Protein AF-A0A951GJQ1-F1 (afdb_monomer_lite)

Structure (mmCIF, N/CA/C/O backbone):
data_AF-A0A951GJQ1-F1
#
_entry.id   AF-A0A951GJQ1-F1
#
loop_
_atom_site.group_PDB
_atom_site.id
_atom_site.type_symbol
_atom_site.label_atom_id
_atom_site.label_alt_id
_atom_site.label_comp_id
_atom_site.label_asym_id
_atom_site.label_entity_id
_atom_site.label_seq_id
_atom_site.pdbx_PDB_ins_code
_atom_site.Cartn_x
_atom_site.Cartn_y
_atom_site.Cartn_z
_atom_site.occupancy
_atom_site.B_iso_or_equiv
_atom_site.auth_seq_id
_atom_site.auth_comp_id
_atom_site.auth_asym_id
_atom_site.auth_atom_id
_atom_site.pdbx_PDB_model_num
ATOM 1 N N . MET A 1 1 ? -15.969 -4.644 -14.691 1.00 49.31 1 MET A N 1
ATOM 2 C CA . MET A 1 1 ? -15.066 -5.252 -13.690 1.00 49.31 1 MET A CA 1
ATOM 3 C C . MET A 1 1 ? -15.795 -5.272 -12.361 1.00 49.31 1 MET A C 1
ATOM 5 O O . MET A 1 1 ? -16.422 -4.272 -12.036 1.00 49.31 1 MET A O 1
ATOM 9 N N . ALA A 1 2 ? -15.782 -6.394 -11.642 1.00 55.56 2 ALA A N 1
ATOM 10 C CA . ALA A 1 2 ? -16.294 -6.435 -10.275 1.00 55.56 2 ALA A CA 1
ATOM 11 C C . ALA A 1 2 ? -15.257 -5.782 -9.347 1.00 55.56 2 ALA A C 1
ATOM 13 O O . ALA A 1 2 ? -14.082 -6.127 -9.429 1.00 55.56 2 ALA A O 1
ATOM 14 N N . SER A 1 3 ? -15.677 -4.827 -8.515 1.00 66.06 3 SER A N 1
ATOM 15 C CA . SER A 1 3 ? -14.832 -4.260 -7.458 1.00 66.06 3 SER A CA 1
ATOM 16 C C . SER A 1 3 ? -14.893 -5.192 -6.245 1.00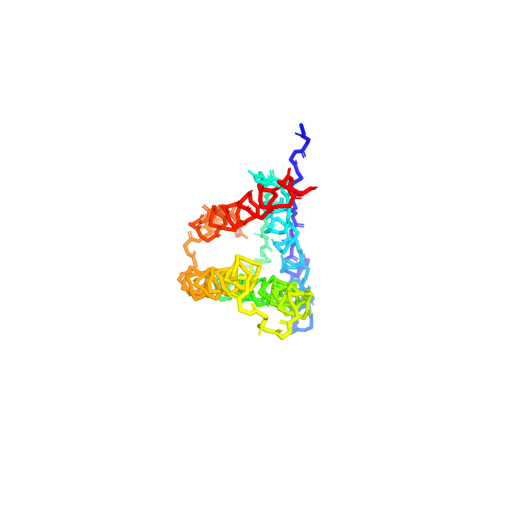 66.06 3 SER A C 1
ATOM 18 O O . SER A 1 3 ? -15.984 -5.503 -5.763 1.00 66.06 3 SER A O 1
ATOM 20 N N . LEU A 1 4 ? -13.743 -5.688 -5.793 1.00 74.94 4 LEU A N 1
ATOM 21 C CA . LEU A 1 4 ? -13.623 -6.554 -4.624 1.00 74.94 4 LEU A CA 1
ATOM 22 C C . LEU A 1 4 ? -13.680 -5.711 -3.346 1.00 74.94 4 LEU A C 1
ATOM 24 O O . LEU A 1 4 ? -12.869 -4.816 -3.131 1.00 74.94 4 LEU A O 1
ATOM 28 N N . THR A 1 5 ? -14.620 -6.009 -2.456 1.00 84.12 5 THR A N 1
ATOM 29 C CA . THR A 1 5 ? -14.649 -5.398 -1.122 1.00 84.12 5 THR A CA 1
ATOM 30 C C . THR A 1 5 ? -14.009 -6.355 -0.130 1.00 84.12 5 THR A C 1
ATOM 32 O O . THR A 1 5 ? -14.556 -7.420 0.153 1.00 84.12 5 THR A O 1
ATOM 35 N N . PHE A 1 6 ? -12.859 -5.969 0.412 1.00 87.75 6 PHE A N 1
ATOM 36 C CA . PHE A 1 6 ? -12.186 -6.691 1.482 1.00 87.75 6 PHE A CA 1
ATOM 37 C C . PHE A 1 6 ? -12.665 -6.181 2.840 1.00 87.75 6 PHE A C 1
ATOM 39 O O . PHE A 1 6 ? -12.760 -4.974 3.069 1.00 87.75 6 PHE A O 1
ATOM 46 N N . ALA A 1 7 ? -12.935 -7.106 3.757 1.00 90.44 7 ALA A N 1
ATOM 47 C CA . ALA A 1 7 ? -13.242 -6.798 5.144 1.00 90.44 7 ALA A CA 1
ATOM 48 C C . ALA A 1 7 ? -12.295 -7.579 6.058 1.00 90.44 7 ALA A C 1
ATOM 50 O O . ALA A 1 7 ? -12.190 -8.798 5.939 1.00 90.44 7 ALA A O 1
ATOM 51 N N . VAL A 1 8 ? -11.620 -6.878 6.969 1.00 91.31 8 VAL A N 1
ATOM 52 C CA . VAL A 1 8 ? -10.743 -7.479 7.981 1.00 91.31 8 VAL A CA 1
ATOM 53 C C . VAL A 1 8 ? -11.250 -7.090 9.364 1.00 91.31 8 VAL A C 1
ATOM 55 O O . VAL A 1 8 ? -11.437 -5.910 9.650 1.00 91.31 8 VAL A O 1
ATOM 58 N N . SER A 1 9 ? -11.472 -8.080 10.225 1.00 91.19 9 SER A N 1
ATOM 59 C CA . SER A 1 9 ? -11.754 -7.853 11.644 1.00 91.19 9 SER A CA 1
ATOM 60 C C . SER A 1 9 ? -10.459 -7.943 12.442 1.00 91.19 9 SER A C 1
ATOM 62 O O . SER A 1 9 ? -9.719 -8.919 12.315 1.00 91.19 9 SER A O 1
ATOM 64 N N . VAL A 1 10 ? -10.184 -6.939 13.269 1.00 88.38 10 VAL A N 1
ATOM 65 C CA . VAL A 1 10 ? -9.021 -6.887 14.156 1.00 88.38 10 VAL A CA 1
ATOM 66 C C . VAL A 1 10 ? -9.370 -7.585 15.453 1.00 88.38 10 VAL A C 1
ATOM 68 O O . VAL A 1 10 ? -9.936 -6.969 16.354 1.00 88.38 10 VAL A O 1
ATOM 71 N N . CYS A 1 11 ? -8.997 -8.863 15.518 1.00 84.12 11 CYS A N 1
ATOM 72 C CA . CYS A 1 11 ? -9.422 -9.799 16.556 1.00 84.12 11 CYS A CA 1
ATOM 73 C C . CYS A 1 11 ? -10.945 -9.987 16.573 1.00 84.12 11 CYS A C 1
ATOM 75 O O . CYS A 1 11 ? -11.715 -9.034 16.589 1.00 84.12 11 CYS A O 1
ATOM 77 N N . LEU A 1 12 ? -11.395 -11.237 16.457 1.00 73.19 12 LEU A N 1
ATOM 78 C CA . LEU A 1 12 ? -12.821 -11.530 16.278 1.00 73.19 12 LEU A CA 1
ATOM 79 C C . LEU A 1 12 ? -13.621 -11.275 17.560 1.00 73.19 12 LEU A C 1
ATOM 81 O O . LEU A 1 12 ? -14.798 -10.937 17.478 1.00 73.19 12 LEU A O 1
ATOM 85 N N . ASP A 1 13 ? -12.975 -11.397 18.720 1.00 69.25 13 ASP A N 1
ATOM 86 C CA . ASP A 1 13 ? -13.574 -11.157 20.030 1.00 69.25 13 ASP A CA 1
ATOM 87 C C . ASP A 1 13 ? -12.531 -10.604 21.020 1.00 69.25 13 ASP A C 1
ATOM 89 O O . ASP A 1 13 ? -11.320 -10.809 20.876 1.00 69.25 13 ASP A O 1
ATOM 93 N N . ASP A 1 14 ? -13.016 -9.932 22.060 1.00 61.59 14 ASP A N 1
ATOM 94 C CA . ASP A 1 14 ? -12.250 -9.387 23.178 1.00 61.59 14 ASP A CA 1
ATOM 95 C C . ASP A 1 14 ? -11.419 -10.466 23.895 1.00 61.59 14 ASP A C 1
ATOM 97 O O . ASP A 1 14 ? -10.334 -10.173 24.395 1.00 61.59 14 ASP A O 1
ATOM 101 N N . PHE A 1 15 ? -11.906 -11.711 23.947 1.00 61.50 15 PHE A N 1
ATOM 102 C CA . PHE A 1 15 ? -11.186 -12.839 24.556 1.00 61.50 15 PHE A CA 1
ATOM 103 C C . PHE A 1 15 ? -9.966 -13.292 23.738 1.00 61.50 15 PHE A C 1
ATOM 105 O O . PHE A 1 15 ? -9.065 -13.931 24.280 1.00 61.50 15 PHE A O 1
ATOM 112 N N . GLU A 1 16 ? -9.908 -12.944 22.450 1.00 66.75 16 GLU A N 1
ATOM 113 C CA . GLU A 1 16 ? -8.805 -13.284 21.545 1.00 66.75 16 GLU A CA 1
ATOM 114 C C . GLU A 1 16 ? -7.805 -12.131 21.362 1.00 66.75 16 GLU A C 1
ATOM 116 O O . GLU A 1 16 ? -6.787 -12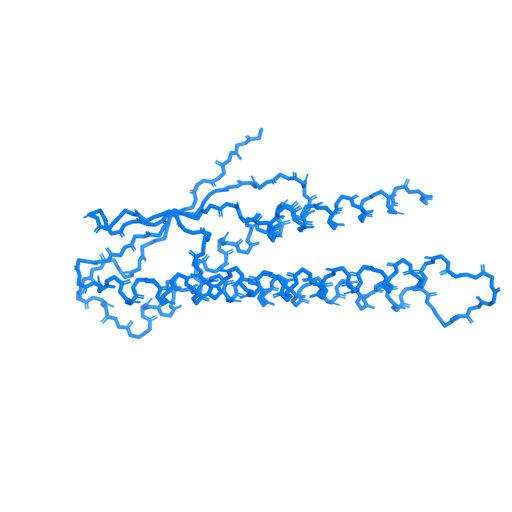.287 20.668 1.00 66.75 16 GLU A O 1
ATOM 121 N N . TYR A 1 17 ? -8.074 -10.973 21.983 1.00 74.00 17 TYR A N 1
ATOM 122 C CA . TYR A 1 17 ? -7.239 -9.785 21.863 1.00 74.00 17 TYR A CA 1
ATOM 123 C C . TYR A 1 17 ? -5.862 -10.032 22.489 1.00 74.00 17 TYR A C 1
ATOM 125 O O . TYR A 1 17 ? -5.654 -10.003 23.700 1.00 74.00 17 TYR A O 1
ATOM 133 N N . SER A 1 18 ? -4.899 -10.307 21.617 1.00 81.88 18 SER A N 1
ATOM 134 C CA . SER A 1 18 ? -3.513 -10.617 21.945 1.00 81.88 18 SER A CA 1
ATOM 135 C C . SER A 1 18 ? -2.589 -9.972 20.920 1.00 81.88 18 SER A C 1
ATOM 137 O O . SER A 1 18 ? -2.995 -9.683 19.789 1.00 81.88 18 SER A O 1
ATOM 139 N N . ILE A 1 19 ? -1.314 -9.803 21.279 1.00 83.44 19 ILE A N 1
ATOM 140 C CA . ILE A 1 19 ? -0.285 -9.282 20.363 1.00 83.44 19 ILE A CA 1
ATOM 141 C C . ILE A 1 19 ? -0.243 -10.114 19.071 1.00 83.44 19 ILE A C 1
ATOM 143 O O . ILE A 1 19 ? -0.217 -9.555 17.976 1.00 83.44 19 ILE A O 1
ATOM 147 N N . ALA A 1 20 ? -0.318 -11.443 19.190 1.00 86.81 20 ALA A N 1
ATOM 148 C CA . ALA A 1 20 ? -0.315 -12.353 18.047 1.00 86.81 20 ALA A CA 1
ATOM 149 C C . ALA A 1 20 ? -1.543 -12.159 17.143 1.00 86.81 20 ALA A C 1
ATOM 151 O O . ALA A 1 20 ? -1.416 -12.110 15.919 1.00 86.81 20 ALA A O 1
ATOM 152 N N . CYS A 1 21 ? -2.733 -12.009 17.729 1.00 88.69 21 CYS A N 1
ATOM 153 C CA . CYS A 1 21 ? -3.950 -11.745 16.970 1.00 88.69 21 CYS A CA 1
ATOM 154 C C . CYS A 1 21 ? -3.886 -10.404 16.219 1.00 88.69 21 CYS A C 1
ATOM 156 O O . CYS A 1 21 ? -4.152 -10.353 15.011 1.00 88.69 21 CYS A O 1
ATOM 158 N N . ARG A 1 22 ? -3.469 -9.336 16.909 1.00 89.19 22 ARG A N 1
ATOM 159 C CA . ARG A 1 22 ? -3.290 -8.007 16.311 1.00 89.19 22 ARG A CA 1
ATOM 160 C C . ARG A 1 22 ? -2.291 -8.061 15.157 1.00 89.19 22 ARG A C 1
ATOM 162 O O . ARG A 1 22 ? -2.561 -7.526 14.087 1.00 89.19 22 ARG A O 1
ATOM 169 N N . GLN A 1 23 ? -1.167 -8.752 15.341 1.00 90.50 23 GLN A N 1
ATOM 170 C CA . GLN A 1 23 ? -0.145 -8.893 14.307 1.00 90.50 23 GLN A CA 1
ATOM 171 C C . GLN A 1 23 ? -0.661 -9.648 13.075 1.00 90.50 23 GLN A C 1
ATOM 173 O O . GLN A 1 23 ? -0.428 -9.197 11.957 1.00 90.50 23 GLN A O 1
ATOM 178 N N . ARG A 1 24 ? -1.406 -10.749 13.252 1.00 91.44 24 ARG A N 1
ATOM 179 C CA . ARG A 1 24 ? -2.036 -11.465 12.126 1.00 91.44 24 ARG A CA 1
ATOM 180 C C . ARG A 1 24 ? -3.034 -10.588 11.374 1.00 91.44 24 ARG A C 1
ATOM 182 O O . ARG A 1 24 ? -2.994 -10.543 10.151 1.00 91.44 24 ARG A O 1
ATOM 189 N N . SER A 1 25 ? -3.877 -9.858 12.103 1.00 93.31 25 SER A N 1
ATOM 190 C CA . SER A 1 25 ? -4.869 -8.951 11.510 1.00 93.31 25 SER A CA 1
ATOM 191 C C . SER A 1 25 ? -4.195 -7.824 10.719 1.00 93.31 25 SER A C 1
ATOM 193 O O . SER A 1 25 ? -4.642 -7.479 9.630 1.00 93.31 25 SER A O 1
ATOM 195 N N . SER A 1 26 ? -3.089 -7.281 11.243 1.00 95.00 26 SER A N 1
ATOM 196 C CA . SER A 1 26 ? -2.271 -6.254 10.581 1.00 95.00 26 SER A CA 1
ATOM 197 C C . SER A 1 26 ? -1.649 -6.777 9.283 1.00 95.00 26 SER A C 1
ATOM 199 O O . SER A 1 26 ? -1.712 -6.107 8.255 1.00 95.00 26 SER A O 1
ATOM 201 N N . LEU A 1 27 ? -1.108 -8.001 9.297 1.00 95.19 27 LEU A N 1
ATOM 202 C CA . LEU A 1 27 ? -0.543 -8.637 8.103 1.00 95.19 27 LEU A CA 1
ATOM 203 C C . LEU A 1 27 ? -1.602 -8.903 7.028 1.00 95.19 27 LEU A C 1
ATOM 205 O O . LEU A 1 27 ? -1.361 -8.595 5.865 1.00 95.19 27 LEU A O 1
ATOM 209 N N . GLU A 1 28 ? -2.770 -9.426 7.406 1.00 95.75 28 GLU A N 1
ATOM 210 C CA . GLU A 1 28 ? -3.865 -9.662 6.458 1.00 95.75 28 GLU A CA 1
ATOM 211 C C . GLU A 1 28 ? -4.371 -8.345 5.859 1.00 95.75 28 GLU A C 1
ATOM 213 O O . GLU A 1 28 ? -4.490 -8.225 4.642 1.00 95.75 28 GLU A O 1
ATOM 218 N N . ALA A 1 29 ? -4.613 -7.325 6.689 1.00 96.25 29 ALA A N 1
ATOM 219 C CA . ALA A 1 29 ? -5.043 -6.013 6.213 1.00 96.25 29 ALA A CA 1
ATOM 220 C C . ALA A 1 29 ? -4.011 -5.373 5.270 1.00 96.25 29 ALA A C 1
ATOM 222 O O . ALA A 1 29 ? -4.393 -4.850 4.223 1.00 96.25 29 ALA A O 1
ATOM 223 N N . ALA A 1 30 ? -2.718 -5.465 5.598 1.00 97.06 30 ALA A N 1
ATOM 224 C CA . ALA A 1 30 ? -1.648 -4.963 4.741 1.00 97.06 30 ALA A CA 1
ATOM 225 C C . ALA A 1 30 ? -1.586 -5.722 3.410 1.00 97.06 30 ALA A C 1
ATOM 227 O O . ALA A 1 30 ? -1.461 -5.103 2.363 1.00 97.06 30 ALA A O 1
ATOM 228 N N . HIS A 1 31 ? -1.758 -7.045 3.425 1.00 95.62 31 HIS A N 1
ATOM 229 C CA . HIS A 1 31 ? -1.792 -7.848 2.205 1.00 95.62 31 HIS A CA 1
ATOM 230 C C . HIS A 1 31 ? -2.992 -7.499 1.304 1.00 95.62 31 HIS A C 1
ATOM 232 O O . HIS A 1 31 ? -2.854 -7.419 0.085 1.00 95.62 31 HIS A O 1
ATOM 238 N N . ARG A 1 32 ? -4.175 -7.228 1.875 1.00 95.19 32 ARG A N 1
ATOM 239 C CA . ARG A 1 32 ? -5.335 -6.763 1.086 1.00 95.19 32 ARG A CA 1
ATOM 240 C C . ARG A 1 32 ? -5.134 -5.373 0.509 1.00 95.19 32 ARG A C 1
ATOM 242 O O . ARG A 1 32 ? -5.521 -5.127 -0.631 1.00 95.19 32 ARG A O 1
ATOM 249 N N . LEU A 1 33 ? -4.528 -4.471 1.271 1.00 95.19 33 LEU A N 1
ATOM 250 C CA . LEU A 1 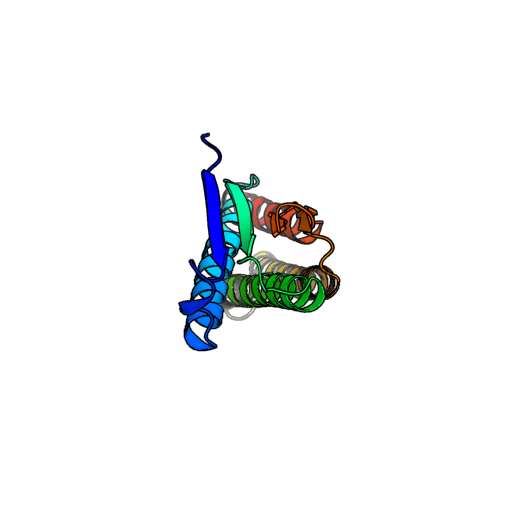33 ? -4.234 -3.136 0.773 1.00 95.19 33 LEU A CA 1
ATOM 251 C C . LEU A 1 33 ? -3.125 -3.164 -0.291 1.00 95.19 33 LEU A C 1
ATOM 253 O O . LEU A 1 33 ? -3.221 -2.460 -1.290 1.00 95.19 33 LEU A O 1
ATOM 257 N N . GLU A 1 34 ? -2.132 -4.041 -0.135 1.00 95.31 34 GLU A N 1
ATOM 258 C CA . GLU A 1 34 ? -1.102 -4.321 -1.139 1.00 95.31 34 GLU A CA 1
ATOM 259 C C . GLU A 1 34 ? -1.723 -4.784 -2.459 1.00 95.31 34 GLU A C 1
ATOM 261 O O . GLU A 1 34 ? -1.347 -4.269 -3.510 1.00 95.31 34 GLU A O 1
ATOM 266 N N . GLN A 1 35 ? -2.709 -5.687 -2.417 1.00 93.19 35 GLN A N 1
ATOM 267 C CA . GLN A 1 35 ? -3.449 -6.111 -3.612 1.00 93.19 35 GLN A CA 1
ATOM 268 C C . GLN A 1 35 ? -4.101 -4.917 -4.321 1.00 93.19 35 GLN A C 1
ATOM 270 O O . GLN A 1 35 ? -3.900 -4.745 -5.518 1.00 93.19 35 GLN A O 1
ATOM 275 N N . ILE A 1 36 ? -4.784 -4.032 -3.584 1.00 92.75 36 ILE A N 1
ATOM 276 C CA . ILE A 1 36 ? -5.395 -2.818 -4.156 1.00 92.75 36 ILE A CA 1
ATOM 277 C C . ILE A 1 36 ? -4.343 -1.935 -4.845 1.00 92.75 36 ILE A C 1
ATOM 279 O O . ILE A 1 36 ? -4.586 -1.437 -5.944 1.00 92.75 36 ILE A O 1
ATOM 283 N N . TYR A 1 37 ? -3.180 -1.748 -4.216 1.00 93.94 37 TYR A N 1
ATOM 284 C CA . TYR A 1 37 ? -2.091 -0.936 -4.764 1.00 93.94 37 TYR A CA 1
ATOM 285 C C . TYR A 1 37 ? -1.510 -1.554 -6.040 1.00 93.94 37 TYR A C 1
ATOM 287 O O . TYR A 1 37 ? -1.335 -0.863 -7.043 1.00 93.94 37 TYR A O 1
ATOM 295 N N . LEU A 1 38 ? -1.222 -2.855 -6.023 1.00 93.38 38 LEU A N 1
ATOM 296 C CA . LEU A 1 38 ? -0.647 -3.549 -7.175 1.00 93.38 38 LEU A CA 1
ATOM 297 C C . LEU A 1 38 ? -1.640 -3.672 -8.333 1.00 93.38 38 LEU A C 1
ATOM 299 O O . LEU A 1 38 ? -1.226 -3.574 -9.487 1.00 93.38 38 LEU A O 1
ATOM 303 N N . ASP A 1 39 ? -2.933 -3.820 -8.051 1.00 90.75 39 ASP A N 1
ATOM 304 C CA . ASP A 1 39 ? -3.968 -3.815 -9.083 1.00 90.75 39 ASP A CA 1
ATOM 305 C C . ASP A 1 39 ? -4.099 -2.431 -9.727 1.00 90.75 39 ASP A C 1
ATOM 307 O O . ASP A 1 39 ? -4.190 -2.329 -10.954 1.00 90.75 39 ASP A O 1
ATOM 311 N N . ASP A 1 40 ? -4.038 -1.356 -8.936 1.00 90.56 40 ASP A N 1
ATOM 312 C CA . ASP A 1 40 ? -4.065 0.011 -9.463 1.00 90.56 40 ASP A CA 1
ATOM 313 C C . ASP A 1 40 ? -2.806 0.331 -10.285 1.00 90.56 40 ASP A C 1
ATOM 315 O O . ASP A 1 40 ? -2.902 0.880 -11.383 1.00 90.56 40 ASP A O 1
ATOM 319 N N . TYR A 1 41 ? -1.631 -0.122 -9.838 1.00 92.81 41 TYR A N 1
ATOM 320 C CA . TYR A 1 41 ? -0.401 -0.096 -10.635 1.00 92.81 41 TYR A CA 1
ATOM 321 C C . TYR A 1 41 ? -0.573 -0.844 -11.969 1.00 92.81 41 TYR A C 1
ATOM 323 O O . TYR A 1 41 ? -0.298 -0.314 -13.049 1.00 92.81 41 TYR A O 1
ATOM 331 N N . ALA A 1 42 ? -1.047 -2.088 -11.909 1.00 90.81 42 ALA A N 1
ATOM 332 C CA . ALA A 1 42 ? -1.101 -2.981 -13.057 1.00 90.81 42 ALA A CA 1
ATOM 333 C C . ALA A 1 42 ? -2.214 -2.625 -14.042 1.00 90.81 42 ALA A C 1
ATOM 335 O O . ALA A 1 42 ? -2.085 -2.915 -15.230 1.00 90.81 42 ALA A O 1
ATOM 336 N N . THR A 1 43 ? -3.300 -1.986 -13.609 1.00 86.06 43 THR A N 1
ATOM 337 C CA . THR A 1 43 ? -4.496 -1.764 -14.443 1.00 86.06 43 THR A CA 1
ATOM 338 C C . THR A 1 43 ? -4.882 -0.293 -14.592 1.00 86.06 43 THR A C 1
ATOM 340 O O . THR A 1 43 ? -5.583 0.042 -15.543 1.00 86.06 43 THR A O 1
ATOM 343 N N . GLY A 1 44 ? -4.364 0.600 -13.744 1.00 83.06 44 GLY A N 1
ATOM 344 C CA . GLY A 1 44 ? -4.781 2.002 -13.680 1.00 83.06 44 GLY A CA 1
ATOM 345 C C . GLY A 1 44 ? -6.178 2.186 -13.078 1.00 83.06 44 GLY A C 1
ATOM 346 O O . GLY A 1 44 ? -6.816 3.214 -13.308 1.00 83.06 44 GLY A O 1
ATOM 347 N N . SER A 1 45 ? -6.706 1.163 -12.408 1.00 78.56 45 SER A N 1
ATOM 348 C CA . SER A 1 45 ? -7.976 1.207 -11.695 1.00 78.56 45 SER A CA 1
ATOM 349 C C . SER A 1 45 ? -7.875 0.356 -10.428 1.00 78.56 45 SER A C 1
ATOM 351 O O . SER A 1 45 ? -7.514 -0.818 -10.521 1.00 78.56 45 SER A O 1
ATOM 353 N N . PRO A 1 46 ? -8.235 0.878 -9.245 1.00 71.12 46 PRO A N 1
ATOM 354 C CA . PRO A 1 46 ? -8.171 0.084 -8.032 1.00 71.12 46 PRO A CA 1
ATOM 355 C C . PRO A 1 46 ? -9.251 -0.998 -8.092 1.00 71.12 46 PRO A C 1
ATOM 357 O O . PRO A 1 46 ? -10.443 -0.704 -8.225 1.00 71.12 46 PRO A O 1
ATOM 360 N N . ALA A 1 47 ? -8.852 -2.263 -7.978 1.00 66.12 47 ALA A N 1
ATOM 361 C CA . ALA A 1 47 ? -9.780 -3.388 -8.078 1.00 66.12 47 ALA A CA 1
ATOM 362 C C . ALA A 1 47 ? -10.615 -3.612 -6.806 1.00 66.12 47 ALA A C 1
ATOM 364 O O . ALA A 1 47 ? -11.353 -4.594 -6.735 1.00 66.12 47 ALA A O 1
ATOM 365 N N . GLY A 1 48 ? -10.560 -2.721 -5.809 1.00 79.12 48 GLY A N 1
ATOM 366 C CA . GLY A 1 48 ? -11.279 -2.949 -4.566 1.00 79.12 48 GLY A CA 1
ATOM 367 C C . GLY A 1 48 ? -11.284 -1.827 -3.538 1.00 79.12 48 GLY A C 1
ATOM 368 O O . GLY A 1 48 ? -10.736 -0.746 -3.743 1.00 79.12 48 GLY A O 1
ATOM 369 N N . SER A 1 49 ? -11.925 -2.122 -2.409 1.00 86.94 49 SER A N 1
ATOM 370 C CA . SER A 1 49 ? -11.931 -1.304 -1.193 1.00 86.94 49 SER A CA 1
ATOM 371 C C . SER A 1 49 ? -11.593 -2.167 0.019 1.00 86.94 49 SER A C 1
ATOM 373 O O . SER A 1 49 ? -11.850 -3.371 0.016 1.00 86.94 49 SER A O 1
ATOM 375 N N . LEU A 1 50 ? -11.016 -1.565 1.058 1.00 94.44 50 LEU A N 1
ATOM 376 C CA . LEU A 1 50 ? -10.702 -2.249 2.311 1.00 94.44 50 LEU A CA 1
ATOM 377 C C . LEU A 1 50 ? -11.477 -1.602 3.454 1.00 94.44 50 LEU A C 1
ATOM 379 O O . LEU A 1 50 ? -11.379 -0.395 3.670 1.00 94.44 50 LEU A O 1
ATOM 383 N N . ARG A 1 51 ? -12.215 -2.415 4.209 1.00 96.31 51 ARG A N 1
ATOM 384 C CA . ARG A 1 51 ? -12.823 -2.028 5.481 1.00 96.31 51 ARG A CA 1
ATOM 385 C C . ARG A 1 51 ? -12.202 -2.812 6.630 1.00 96.31 51 ARG A C 1
ATOM 387 O O . ARG A 1 51 ? -12.067 -4.031 6.553 1.00 96.31 51 ARG A O 1
ATOM 394 N N . ILE A 1 52 ? -11.867 -2.112 7.704 1.00 95.50 52 ILE A N 1
ATOM 395 C CA . ILE A 1 52 ? -11.299 -2.676 8.925 1.00 95.50 52 ILE A CA 1
ATOM 396 C C . ILE A 1 52 ? -12.279 -2.458 10.073 1.00 95.50 52 ILE A C 1
ATOM 398 O O . ILE A 1 52 ? -12.751 -1.341 10.275 1.00 95.50 52 ILE A O 1
ATOM 402 N N . TRP A 1 53 ? -12.575 -3.519 10.815 1.00 94.06 53 TRP A N 1
ATOM 403 C CA . TRP A 1 53 ? -13.452 -3.507 11.986 1.00 94.06 53 TRP A CA 1
ATOM 404 C C . TRP A 1 53 ? -12.645 -3.810 13.240 1.00 94.06 53 TRP A C 1
ATOM 406 O O . TRP A 1 53 ? -11.786 -4.687 13.208 1.00 94.06 53 TRP A O 1
ATOM 416 N N . PHE A 1 54 ? -12.926 -3.119 14.340 1.00 91.69 54 PHE A N 1
ATOM 417 C CA . PHE A 1 54 ? -12.273 -3.368 15.624 1.00 91.69 54 PHE A CA 1
ATOM 418 C C . PHE A 1 54 ? -13.260 -3.904 16.662 1.00 91.69 54 PHE A C 1
ATOM 420 O O . PHE A 1 54 ? -14.420 -3.487 16.703 1.00 91.69 54 PHE A O 1
ATOM 427 N N . ALA A 1 55 ? -12.769 -4.785 17.537 1.00 82.44 55 ALA A N 1
ATOM 428 C CA . ALA A 1 55 ? -13.495 -5.230 18.722 1.00 82.44 55 ALA A CA 1
ATOM 429 C C . ALA A 1 55 ? -13.838 -4.058 19.666 1.00 82.44 55 ALA A C 1
ATOM 431 O O . ALA A 1 55 ? -13.262 -2.966 19.591 1.00 82.44 55 ALA A O 1
ATOM 432 N N . VAL A 1 56 ? -14.788 -4.283 20.580 1.00 69.00 56 VAL A N 1
ATOM 433 C CA . VAL A 1 56 ? -15.416 -3.222 21.385 1.00 69.00 56 VAL A CA 1
ATOM 434 C C . VAL A 1 56 ? -14.421 -2.500 22.303 1.00 69.00 56 VAL A C 1
ATOM 436 O O . VAL A 1 56 ? -14.640 -1.344 22.660 1.00 69.00 56 VAL A O 1
ATOM 439 N N . LYS A 1 57 ? -13.299 -3.123 22.660 1.00 74.50 57 LYS A N 1
ATOM 440 C CA . LYS A 1 57 ? -12.329 -2.529 23.591 1.00 74.50 57 LYS A CA 1
ATOM 441 C C . LYS A 1 57 ? -11.232 -1.672 22.959 1.00 74.50 57 LYS A C 1
ATOM 443 O O . LYS A 1 57 ? -10.554 -0.983 23.708 1.00 74.50 57 LYS A O 1
ATOM 448 N N . ALA A 1 58 ? -11.055 -1.674 21.635 1.00 83.06 58 ALA A N 1
ATOM 449 C CA . ALA A 1 58 ? -9.965 -0.911 21.018 1.00 83.06 58 ALA A CA 1
ATOM 450 C C . ALA A 1 58 ? -10.206 0.602 21.142 1.00 83.06 58 ALA A C 1
ATOM 452 O O . ALA A 1 58 ? -11.227 1.112 20.661 1.00 83.06 58 ALA A O 1
ATOM 453 N N . GLU A 1 59 ? -9.268 1.333 21.738 1.00 89.50 59 GLU A N 1
ATOM 454 C CA . GLU A 1 59 ? -9.370 2.790 21.852 1.00 89.50 59 GLU A CA 1
ATOM 455 C C . GLU A 1 59 ? -9.147 3.478 20.492 1.00 89.50 59 GLU A C 1
ATOM 457 O O . GLU A 1 59 ? -8.397 2.968 19.655 1.00 89.50 59 GLU A O 1
ATOM 462 N N . PRO A 1 60 ? -9.727 4.668 20.236 1.00 91.25 60 PRO A N 1
ATOM 463 C CA . PRO A 1 60 ? -9.524 5.386 18.971 1.00 91.25 60 PRO A CA 1
ATOM 464 C C . PRO A 1 60 ? -8.046 5.617 18.601 1.00 91.25 60 PRO A C 1
ATOM 466 O O . PRO A 1 60 ? -7.674 5.585 17.424 1.00 91.25 60 PRO A O 1
ATOM 469 N N . SER A 1 61 ? -7.186 5.820 19.601 1.00 92.06 61 SER A N 1
ATOM 470 C CA . SER A 1 61 ? -5.732 5.964 19.452 1.00 92.06 61 SER A CA 1
ATOM 471 C C . SER A 1 61 ? -5.067 4.672 18.953 1.00 92.06 61 SER A C 1
ATOM 473 O O . SER A 1 61 ? -4.243 4.712 18.033 1.00 92.06 61 SER A O 1
ATOM 475 N N . GLU A 1 62 ? -5.452 3.520 19.503 1.00 90.56 62 GLU A N 1
ATOM 476 C CA . GLU A 1 62 ? -4.980 2.196 19.088 1.00 90.56 62 GLU A CA 1
ATOM 477 C C . GLU A 1 62 ? -5.464 1.853 17.681 1.00 90.56 62 GLU A C 1
ATOM 479 O O . GLU A 1 62 ? -4.676 1.376 16.860 1.00 90.56 62 GLU A O 1
ATOM 484 N N . GLN A 1 63 ? -6.733 2.158 17.385 1.00 93.50 63 GLN A N 1
ATOM 485 C CA . GLN A 1 63 ? -7.319 1.989 16.056 1.00 93.50 63 GLN A CA 1
ATOM 486 C C . GLN A 1 63 ? -6.521 2.798 15.029 1.00 93.50 63 GLN A C 1
ATOM 488 O O . GLN A 1 63 ? -6.015 2.241 14.060 1.00 93.50 63 GLN A O 1
ATOM 493 N N . THR A 1 64 ? -6.297 4.089 15.290 1.00 94.38 64 THR A N 1
ATOM 494 C CA . THR A 1 64 ? -5.499 4.961 14.411 1.00 94.38 64 THR A CA 1
ATOM 495 C C . THR A 1 64 ? -4.077 4.430 14.224 1.00 94.38 64 THR A C 1
ATOM 497 O O . THR A 1 64 ? -3.565 4.392 13.106 1.00 94.38 64 THR A O 1
ATOM 500 N N . THR A 1 65 ? -3.434 3.980 15.304 1.00 94.19 65 THR A N 1
ATOM 501 C CA . THR A 1 65 ? -2.077 3.416 15.248 1.00 94.19 65 THR A CA 1
ATOM 502 C C . THR A 1 65 ? -2.031 2.155 14.388 1.00 94.19 65 THR A C 1
ATOM 504 O O . THR A 1 65 ? -1.124 2.000 13.573 1.00 94.19 65 THR A O 1
ATOM 507 N N . PHE A 1 66 ? -3.021 1.272 14.525 1.00 95.25 66 PHE A N 1
ATOM 508 C CA . PHE A 1 66 ? -3.142 0.069 13.707 1.00 95.25 66 PHE A CA 1
ATOM 509 C C . PHE A 1 66 ? -3.323 0.400 12.221 1.00 95.25 66 PHE A C 1
ATOM 511 O O . PHE A 1 66 ? -2.631 -0.170 11.383 1.00 95.25 66 PHE A O 1
ATOM 518 N N . LEU A 1 67 ? -4.203 1.347 11.889 1.00 96.62 67 LEU A N 1
ATOM 519 C CA . LEU A 1 67 ? -4.455 1.754 10.502 1.00 96.62 67 LEU A CA 1
ATOM 520 C C . LEU A 1 67 ? -3.189 2.308 9.826 1.00 96.62 67 LEU A C 1
ATOM 522 O O . LEU A 1 67 ? -2.851 1.907 8.713 1.00 96.62 67 LEU A O 1
ATOM 526 N N . ARG A 1 68 ? -2.430 3.153 10.537 1.00 95.81 68 ARG A N 1
ATOM 527 C CA . ARG A 1 68 ? -1.132 3.671 10.068 1.00 95.81 68 ARG A CA 1
ATOM 528 C C . ARG A 1 68 ? -0.094 2.565 9.894 1.00 95.81 68 ARG A C 1
ATOM 530 O O . ARG A 1 68 ? 0.705 2.602 8.962 1.00 95.81 68 ARG A O 1
ATOM 537 N N . GLU A 1 69 ? -0.082 1.580 10.792 1.00 95.69 69 GLU A N 1
ATOM 538 C CA . GLU A 1 69 ? 0.803 0.417 10.690 1.00 95.69 69 GLU A CA 1
ATOM 539 C C . GLU A 1 69 ? 0.500 -0.406 9.429 1.00 95.69 69 GLU A C 1
ATOM 541 O O . GLU A 1 69 ? 1.426 -0.769 8.703 1.00 95.69 69 GLU A O 1
ATOM 546 N N . VAL A 1 70 ? -0.782 -0.657 9.148 1.00 97.31 70 VAL A N 1
ATOM 547 C CA . VAL A 1 70 ? -1.243 -1.365 7.944 1.00 97.31 70 VAL A CA 1
ATOM 548 C C . VAL A 1 70 ? -0.807 -0.635 6.674 1.00 97.31 70 VAL A C 1
ATOM 550 O O . VAL A 1 70 ? -0.218 -1.258 5.787 1.00 97.31 70 VAL A O 1
ATOM 553 N N . GLU A 1 71 ? -1.039 0.678 6.590 1.00 96.31 71 GLU A N 1
ATOM 554 C CA . GLU A 1 71 ? -0.611 1.469 5.431 1.00 96.31 71 GLU A CA 1
ATOM 555 C C . GLU A 1 71 ? 0.910 1.463 5.262 1.00 96.31 71 GLU A C 1
ATOM 557 O O . GLU A 1 71 ? 1.395 1.167 4.173 1.00 96.31 71 GLU A O 1
ATOM 562 N N . ASN A 1 72 ? 1.680 1.707 6.328 1.00 96.56 72 ASN A N 1
ATOM 563 C CA . ASN A 1 72 ? 3.144 1.698 6.248 1.00 96.56 72 ASN A CA 1
ATOM 564 C C . ASN A 1 72 ? 3.679 0.341 5.771 1.00 96.56 72 ASN A C 1
ATOM 566 O O . ASN A 1 72 ? 4.514 0.287 4.872 1.00 96.56 72 ASN A O 1
ATOM 570 N N . ARG A 1 73 ? 3.170 -0.770 6.325 1.00 97.12 73 ARG A N 1
ATOM 571 C CA . ARG A 1 73 ? 3.547 -2.123 5.878 1.00 97.12 73 ARG A CA 1
ATOM 572 C C . ARG A 1 73 ? 3.242 -2.336 4.398 1.00 97.12 73 ARG A C 1
ATOM 574 O O . ARG A 1 73 ? 4.044 -2.949 3.698 1.00 97.12 73 ARG A O 1
ATOM 581 N N . THR A 1 74 ? 2.106 -1.823 3.937 1.00 97.06 74 THR A N 1
ATOM 582 C CA . THR A 1 74 ? 1.693 -1.909 2.534 1.00 97.06 74 THR A CA 1
ATOM 583 C C . THR A 1 74 ? 2.639 -1.133 1.626 1.00 97.06 74 THR A C 1
ATOM 585 O O . THR A 1 74 ? 3.126 -1.678 0.636 1.00 97.06 74 THR A O 1
ATOM 588 N N . VAL A 1 75 ? 2.944 0.117 1.984 1.00 97.62 75 VAL A N 1
ATOM 589 C CA . VAL A 1 75 ? 3.855 0.987 1.228 1.00 97.62 75 VAL A CA 1
ATOM 590 C C . VAL A 1 75 ? 5.233 0.341 1.094 1.00 97.62 75 VAL A C 1
ATOM 592 O O . VAL A 1 75 ? 5.755 0.260 -0.016 1.00 97.62 75 VAL A O 1
ATOM 595 N N . GLU A 1 76 ? 5.785 -0.206 2.179 1.00 98.19 76 GLU A N 1
ATOM 596 C CA . GLU A 1 76 ? 7.071 -0.915 2.148 1.00 98.19 76 GLU A CA 1
ATOM 597 C C . GLU A 1 76 ? 7.032 -2.185 1.281 1.00 98.19 76 GLU A C 1
ATOM 599 O O . GLU A 1 76 ? 7.966 -2.461 0.522 1.00 98.19 76 GLU A O 1
ATOM 604 N N . ALA A 1 77 ? 5.949 -2.966 1.359 1.00 97.94 77 ALA A N 1
ATOM 605 C CA . ALA A 1 77 ? 5.800 -4.189 0.573 1.00 97.94 77 ALA A CA 1
ATOM 606 C C . ALA A 1 77 ? 5.739 -3.899 -0.935 1.00 97.94 77 ALA A C 1
ATOM 608 O O . ALA A 1 77 ? 6.458 -4.535 -1.714 1.00 97.94 77 ALA A O 1
ATOM 609 N N . VAL A 1 78 ? 4.932 -2.912 -1.333 1.00 97.81 78 VAL A N 1
ATOM 610 C CA . VAL A 1 78 ? 4.800 -2.467 -2.726 1.00 97.81 78 VAL A CA 1
ATOM 611 C C . VAL A 1 78 ? 6.106 -1.841 -3.215 1.00 97.81 78 VAL A C 1
ATOM 613 O O . VAL A 1 78 ? 6.584 -2.194 -4.294 1.00 97.81 78 VAL A O 1
ATOM 616 N N . PHE A 1 79 ? 6.741 -0.984 -2.407 1.00 98.31 79 PHE A N 1
ATOM 617 C CA . PHE A 1 79 ? 8.025 -0.370 -2.748 1.00 98.31 79 PHE A CA 1
ATOM 618 C C . PHE A 1 79 ? 9.102 -1.413 -3.034 1.00 98.31 79 PHE A C 1
ATOM 620 O O . PHE A 1 79 ? 9.789 -1.315 -4.048 1.00 98.31 79 PHE A O 1
ATOM 627 N N . ARG A 1 80 ? 9.219 -2.452 -2.198 1.00 98.31 80 ARG A N 1
ATOM 628 C CA . ARG A 1 80 ? 10.177 -3.543 -2.421 1.00 98.31 80 ARG A CA 1
ATOM 629 C C . ARG A 1 80 ? 9.976 -4.214 -3.783 1.00 98.31 80 ARG A C 1
ATOM 631 O O . ARG A 1 80 ? 10.951 -4.376 -4.510 1.00 98.31 80 ARG A O 1
ATOM 638 N N . LYS A 1 81 ? 8.733 -4.535 -4.158 1.00 97.75 81 LYS A N 1
ATOM 639 C CA . LYS A 1 81 ? 8.422 -5.156 -5.460 1.00 97.75 81 LYS A CA 1
ATOM 640 C C . LYS A 1 81 ? 8.772 -4.239 -6.633 1.00 97.75 81 LYS A C 1
ATOM 642 O O . LYS A 1 81 ? 9.409 -4.671 -7.589 1.00 97.75 81 LYS A O 1
ATOM 647 N N . LEU A 1 82 ? 8.408 -2.961 -6.549 1.00 96.38 82 LEU A N 1
ATOM 648 C CA . LEU A 1 82 ? 8.709 -1.992 -7.607 1.00 96.38 82 LEU A CA 1
ATOM 649 C C . LEU A 1 82 ? 10.206 -1.671 -7.696 1.00 96.38 82 LEU A C 1
ATOM 651 O O . LEU A 1 82 ? 10.725 -1.408 -8.779 1.00 96.38 82 LEU A O 1
ATOM 655 N N . LYS A 1 83 ? 10.929 -1.733 -6.576 1.00 96.44 83 LYS A N 1
ATOM 656 C CA . LYS A 1 83 ? 12.386 -1.591 -6.541 1.00 96.44 83 LYS A CA 1
ATOM 657 C C . LYS A 1 83 ? 13.091 -2.781 -7.195 1.00 96.44 83 LYS A C 1
ATOM 659 O O . LYS A 1 83 ? 14.060 -2.575 -7.922 1.00 96.44 83 LYS A O 1
ATOM 664 N N . GLU A 1 84 ? 12.609 -4.002 -6.971 1.00 96.00 84 GLU A N 1
ATOM 665 C CA . GLU A 1 84 ? 13.083 -5.201 -7.679 1.00 96.00 84 GLU A CA 1
ATOM 666 C C . GLU A 1 84 ? 12.842 -5.076 -9.191 1.00 96.00 84 GLU A C 1
ATOM 668 O O . GLU A 1 84 ? 13.751 -5.324 -9.985 1.00 96.00 84 GLU A O 1
ATOM 673 N N . GLU A 1 85 ? 11.665 -4.589 -9.594 1.00 94.38 85 GLU A N 1
ATOM 674 C CA . GLU A 1 85 ? 11.356 -4.294 -10.997 1.00 94.38 85 GLU A CA 1
ATOM 675 C C . GLU A 1 85 ? 12.297 -3.224 -11.581 1.00 94.38 85 GLU A C 1
ATOM 677 O O . GLU A 1 85 ? 12.816 -3.385 -12.686 1.00 94.38 85 GLU A O 1
ATOM 682 N N . ALA A 1 86 ? 12.582 -2.154 -10.833 1.00 92.19 86 ALA A N 1
ATOM 683 C CA . ALA A 1 86 ? 13.522 -1.116 -11.252 1.00 92.19 86 ALA A CA 1
ATOM 684 C C . ALA A 1 86 ? 14.944 -1.672 -11.440 1.00 92.19 86 ALA A C 1
ATOM 686 O O . ALA A 1 86 ? 15.608 -1.363 -12.432 1.00 92.19 86 ALA A O 1
ATOM 687 N N . ALA A 1 87 ? 15.403 -2.526 -10.521 1.00 92.00 87 ALA A N 1
ATOM 688 C CA . ALA A 1 87 ? 16.707 -3.174 -10.610 1.00 92.00 87 ALA A CA 1
ATOM 689 C C . ALA A 1 87 ? 16.804 -4.101 -11.832 1.00 92.00 87 ALA A C 1
ATOM 691 O O . ALA A 1 87 ? 17.810 -4.071 -12.545 1.00 92.00 87 ALA A O 1
ATOM 692 N N . ALA A 1 88 ? 15.747 -4.867 -12.121 1.00 91.75 88 ALA A N 1
ATOM 693 C CA . ALA A 1 88 ? 15.687 -5.728 -13.299 1.00 91.75 88 ALA A CA 1
ATOM 694 C C . ALA A 1 88 ? 15.819 -4.926 -14.606 1.00 91.75 88 ALA A C 1
ATOM 696 O O . ALA A 1 88 ? 16.552 -5.331 -15.508 1.00 91.75 88 ALA A O 1
ATOM 697 N N . ARG A 1 89 ? 15.187 -3.747 -14.693 1.00 88.81 89 ARG A N 1
ATOM 698 C CA . ARG A 1 89 ? 15.319 -2.853 -15.861 1.00 88.81 89 ARG A CA 1
ATOM 699 C C . ARG A 1 89 ? 16.720 -2.287 -16.017 1.00 88.81 89 ARG A C 1
ATOM 701 O O . ARG A 1 89 ? 17.249 -2.269 -17.123 1.00 88.81 89 ARG A O 1
ATOM 708 N N . MET A 1 90 ? 17.323 -1.843 -14.915 1.00 87.19 90 MET A N 1
ATOM 709 C CA . MET A 1 90 ? 18.697 -1.337 -14.923 1.00 87.19 90 MET A CA 1
ATOM 710 C C . MET A 1 90 ? 19.684 -2.413 -15.392 1.00 87.19 90 MET A C 1
ATOM 712 O O . MET A 1 90 ? 20.597 -2.107 -16.153 1.00 87.19 90 MET A O 1
ATOM 716 N N . ALA A 1 91 ? 19.481 -3.670 -14.985 1.00 88.12 91 ALA A N 1
ATOM 717 C CA . ALA A 1 91 ? 20.289 -4.794 -15.453 1.00 88.12 91 ALA A CA 1
ATOM 718 C C . ALA A 1 91 ? 20.066 -5.091 -16.948 1.00 88.12 91 ALA A C 1
ATOM 720 O O . ALA A 1 91 ? 21.030 -5.334 -17.673 1.00 88.12 91 ALA A O 1
ATOM 721 N N . ALA A 1 92 ? 18.816 -5.029 -17.421 1.00 85.94 92 ALA A N 1
ATOM 722 C CA . ALA A 1 92 ? 18.466 -5.277 -18.820 1.00 85.94 92 ALA A CA 1
ATOM 723 C C . ALA A 1 92 ? 18.986 -4.197 -19.788 1.00 85.94 92 ALA A C 1
ATOM 725 O O . ALA A 1 92 ? 19.284 -4.506 -20.938 1.00 85.94 92 ALA A O 1
ATOM 726 N N . ALA A 1 93 ? 19.134 -2.948 -19.333 1.00 81.94 93 ALA A N 1
ATOM 727 C CA . ALA A 1 93 ? 19.646 -1.846 -20.153 1.00 81.94 93 ALA A CA 1
ATOM 728 C C . ALA A 1 93 ? 21.143 -1.980 -20.519 1.00 81.94 93 ALA A C 1
ATOM 730 O O . ALA A 1 93 ? 21.605 -1.311 -21.443 1.00 81.94 93 ALA A O 1
ATOM 731 N N . GLY A 1 94 ? 21.894 -2.855 -19.835 1.00 68.25 94 GLY A N 1
ATOM 732 C CA . GLY A 1 94 ? 23.318 -3.098 -20.086 1.00 68.25 94 GLY A CA 1
ATOM 733 C C . GLY A 1 94 ? 24.248 -1.928 -19.703 1.00 68.25 94 GLY A C 1
ATOM 734 O O . GLY A 1 94 ? 23.797 -0.843 -19.328 1.00 68.25 94 GLY A O 1
ATOM 735 N N . PRO A 1 95 ? 25.580 -2.127 -19.754 1.00 61.72 95 PRO A N 1
ATOM 736 C CA . PRO A 1 95 ? 26.543 -1.056 -19.529 1.00 61.72 95 PRO A CA 1
ATOM 737 C C . PRO A 1 95 ? 26.531 -0.081 -20.713 1.00 61.72 95 PRO A C 1
ATOM 739 O O . PRO A 1 95 ? 26.823 -0.470 -21.841 1.00 61.72 95 PRO A O 1
ATOM 742 N N . SER A 1 96 ? 26.184 1.176 -20.418 1.00 56.34 96 SER A N 1
ATOM 743 C CA . SER A 1 96 ? 26.163 2.358 -21.295 1.00 56.34 96 SER A CA 1
ATOM 744 C C . SER A 1 96 ? 27.026 2.224 -22.560 1.00 56.34 96 SER A C 1
ATOM 746 O O . SER A 1 96 ? 28.233 2.471 -22.534 1.00 56.34 96 SER A O 1
ATOM 748 N N . SER A 1 97 ? 26.414 1.849 -23.684 1.00 46.84 97 SER A N 1
ATOM 749 C CA . SER A 1 97 ? 26.997 2.090 -25.001 1.00 46.84 97 SER A CA 1
ATOM 750 C C . SER A 1 97 ? 26.555 3.478 -25.463 1.00 46.84 97 SER A C 1
ATOM 752 O O . SER A 1 97 ? 25.411 3.885 -25.259 1.00 46.84 97 SER A O 1
ATOM 754 N N . ALA A 1 98 ? 27.477 4.229 -26.067 1.00 50.00 98 ALA A N 1
ATOM 755 C CA . ALA A 1 98 ? 27.343 5.646 -26.427 1.00 50.00 98 ALA A CA 1
ATOM 756 C C . ALA A 1 98 ? 26.227 5.976 -27.453 1.00 50.00 98 ALA A C 1
ATOM 758 O O . ALA A 1 98 ? 26.157 7.090 -27.963 1.00 50.00 98 ALA A O 1
ATOM 759 N N . THR A 1 99 ? 25.345 5.023 -27.747 1.00 50.31 99 THR A N 1
ATOM 760 C CA . THR A 1 99 ? 24.202 5.122 -28.661 1.00 50.31 99 THR A CA 1
ATOM 761 C C . THR A 1 99 ? 22.871 4.673 -28.028 1.00 50.31 99 THR A C 1
ATOM 763 O O . THR A 1 99 ? 21.851 4.702 -28.710 1.00 50.31 99 THR A O 1
ATOM 766 N N . GLY A 1 100 ? 22.840 4.299 -26.737 1.00 50.25 100 GLY A N 1
ATOM 767 C CA . GLY A 1 100 ? 21.693 3.646 -26.073 1.00 50.25 100 GLY A CA 1
ATOM 768 C C . GLY A 1 100 ? 21.067 4.381 -24.875 1.00 50.25 100 GLY A C 1
ATOM 769 O O . GLY A 1 100 ? 20.536 3.726 -23.980 1.00 50.25 100 GLY A O 1
ATOM 770 N N . GLY A 1 101 ? 21.125 5.718 -24.823 1.00 60.19 101 GLY A N 1
ATOM 771 C CA . GLY A 1 101 ? 20.681 6.511 -23.661 1.00 60.19 101 GLY A CA 1
ATOM 772 C C . GLY A 1 101 ? 19.228 6.282 -23.212 1.00 60.19 101 GLY A C 1
ATOM 773 O O . GLY A 1 101 ? 18.952 6.302 -22.018 1.00 60.19 101 GLY A O 1
ATOM 774 N N . SER A 1 102 ? 18.300 5.962 -24.121 1.00 78.31 102 SER A N 1
ATOM 775 C CA . SER A 1 102 ? 16.866 5.946 -23.788 1.00 78.31 102 SER A CA 1
ATOM 776 C C . SER A 1 102 ? 16.451 4.859 -22.789 1.00 78.31 102 SER A C 1
ATOM 778 O O . SER A 1 102 ? 15.632 5.132 -21.916 1.00 78.31 102 SER A O 1
ATOM 780 N N . ALA A 1 103 ? 17.005 3.644 -22.872 1.00 81.50 103 ALA A N 1
ATOM 781 C CA . ALA A 1 103 ? 16.596 2.536 -22.001 1.00 81.50 103 ALA A CA 1
ATOM 782 C C . ALA A 1 103 ? 17.159 2.681 -20.578 1.00 81.50 103 ALA A C 1
ATOM 784 O O . ALA A 1 103 ? 16.447 2.467 -19.595 1.00 81.50 103 ALA A O 1
ATOM 785 N N . ALA A 1 104 ? 18.427 3.090 -20.465 1.00 84.25 104 ALA A N 1
ATOM 786 C CA . ALA A 1 104 ? 19.062 3.359 -19.178 1.00 84.25 104 ALA A CA 1
ATOM 787 C C . ALA A 1 104 ? 18.445 4.588 -18.488 1.00 84.25 104 ALA A C 1
ATOM 789 O O . ALA A 1 104 ? 18.233 4.568 -17.272 1.00 84.25 104 ALA A O 1
ATOM 790 N N . ASP A 1 105 ? 18.108 5.632 -19.251 1.00 87.06 105 ASP A N 1
ATOM 791 C CA . ASP A 1 105 ? 17.435 6.815 -18.716 1.00 87.06 105 ASP A CA 1
ATOM 792 C C . ASP A 1 105 ? 15.992 6.495 -18.298 1.00 87.06 105 ASP A C 1
ATOM 794 O O . ASP A 1 105 ? 15.610 6.840 -17.182 1.00 87.06 105 ASP A O 1
ATOM 798 N N . ALA A 1 106 ? 15.233 5.721 -19.084 1.00 87.75 106 ALA A N 1
ATOM 799 C CA . ALA A 1 106 ? 13.893 5.264 -18.699 1.00 87.75 106 ALA A CA 1
ATOM 800 C C . ALA A 1 106 ? 13.905 4.402 -17.421 1.00 87.75 106 ALA A C 1
ATOM 802 O O . ALA A 1 106 ? 13.045 4.553 -16.549 1.00 87.75 106 ALA A O 1
ATOM 803 N N . ALA A 1 107 ? 14.894 3.514 -17.268 1.00 88.69 107 ALA A N 1
ATOM 804 C CA . ALA A 1 107 ? 15.057 2.717 -16.052 1.00 88.69 107 ALA A CA 1
ATOM 805 C C . ALA A 1 107 ? 15.389 3.594 -14.828 1.00 88.69 107 ALA A C 1
ATOM 807 O O . ALA A 1 107 ? 14.833 3.385 -13.744 1.00 88.69 107 ALA A O 1
ATOM 808 N N . ARG A 1 108 ? 16.230 4.624 -15.004 1.00 90.88 108 ARG A N 1
ATOM 809 C CA . ARG A 1 108 ? 16.543 5.607 -13.956 1.00 90.88 108 ARG A CA 1
ATOM 810 C C . ARG A 1 108 ? 15.324 6.456 -13.590 1.00 90.88 108 ARG A C 1
ATOM 812 O O . ARG A 1 108 ? 15.065 6.660 -12.405 1.00 90.88 108 ARG A O 1
ATOM 819 N N . GLU A 1 109 ? 14.566 6.926 -14.575 1.00 91.94 109 GLU A N 1
ATOM 820 C CA . GLU A 1 109 ? 13.333 7.692 -14.368 1.00 91.94 109 GLU A CA 1
ATOM 821 C C . GLU A 1 109 ? 12.282 6.882 -13.609 1.00 91.94 109 GLU A C 1
ATOM 823 O O . GLU A 1 109 ? 11.662 7.402 -12.677 1.00 91.94 109 GLU A O 1
ATOM 828 N N . PHE A 1 110 ? 12.119 5.601 -13.954 1.00 93.19 110 PHE A N 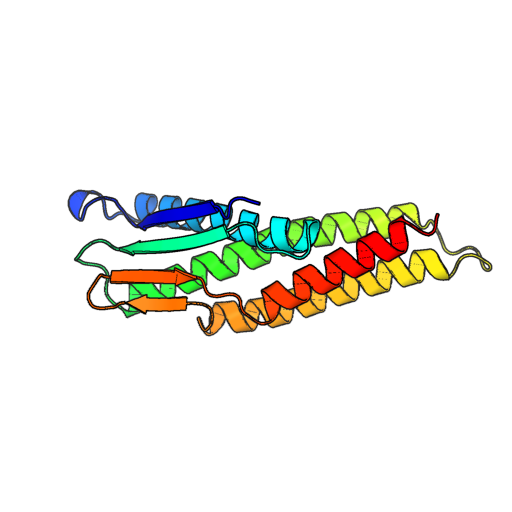1
ATOM 829 C CA . PHE A 1 110 ? 11.239 4.687 -13.230 1.00 93.19 110 PHE A CA 1
ATOM 830 C C . PHE A 1 110 ? 11.676 4.534 -11.768 1.00 93.19 110 PHE A C 1
ATOM 832 O O . PHE A 1 110 ? 10.863 4.740 -10.868 1.00 93.19 110 PHE A O 1
ATOM 839 N N . ALA A 1 111 ? 12.961 4.265 -11.513 1.00 94.50 111 ALA A N 1
ATOM 840 C CA . ALA A 1 111 ? 13.490 4.147 -10.153 1.00 94.50 111 ALA A CA 1
ATOM 841 C C . ALA A 1 111 ? 13.258 5.425 -9.323 1.00 94.50 111 ALA A C 1
ATOM 843 O O . ALA A 1 111 ? 12.839 5.355 -8.167 1.00 94.50 111 ALA A O 1
ATOM 844 N N . GLN A 1 112 ? 13.469 6.601 -9.922 1.00 95.62 112 GLN A N 1
ATOM 845 C CA . GLN A 1 112 ? 13.203 7.885 -9.268 1.00 95.62 112 GLN A CA 1
ATOM 846 C C . GLN A 1 112 ? 11.711 8.114 -9.004 1.00 95.62 112 GLN A C 1
ATOM 848 O O . GLN A 1 112 ? 11.353 8.667 -7.966 1.00 95.62 112 GLN A O 1
ATOM 853 N N . ALA A 1 113 ? 10.833 7.714 -9.927 1.00 95.88 113 ALA A N 1
ATOM 854 C CA . ALA A 1 113 ? 9.392 7.824 -9.738 1.00 95.88 113 ALA A CA 1
ATOM 855 C C . ALA A 1 113 ? 8.901 6.918 -8.601 1.00 95.88 113 ALA A C 1
ATOM 857 O O . ALA A 1 113 ? 8.121 7.373 -7.770 1.00 95.88 113 ALA A O 1
ATOM 858 N N . VAL A 1 114 ? 9.409 5.684 -8.526 1.00 97.19 114 VAL A N 1
ATOM 859 C CA . VAL A 1 114 ? 9.112 4.738 -7.441 1.00 97.19 114 VAL A CA 1
ATOM 860 C C . VAL A 1 114 ? 9.609 5.267 -6.091 1.00 97.19 114 VAL A C 1
ATOM 862 O O . VAL A 1 114 ? 8.878 5.177 -5.110 1.00 97.19 114 VAL A O 1
ATOM 865 N N . GLN A 1 115 ? 10.803 5.870 -6.031 1.00 97.81 115 GLN A N 1
ATOM 866 C CA . GLN A 1 115 ? 11.309 6.471 -4.790 1.00 97.81 115 GLN A CA 1
ATOM 867 C C . GLN A 1 115 ? 10.451 7.658 -4.331 1.00 97.81 115 GLN A C 1
ATOM 869 O O . GLN A 1 115 ? 10.046 7.698 -3.175 1.00 97.81 115 GLN A O 1
ATOM 874 N N . ARG A 1 116 ? 10.120 8.593 -5.234 1.00 97.00 116 ARG A N 1
ATOM 875 C CA . ARG A 1 116 ? 9.246 9.733 -4.894 1.00 97.00 116 ARG A CA 1
ATOM 876 C C . ARG A 1 116 ? 7.880 9.271 -4.397 1.00 97.00 116 ARG A C 1
ATOM 878 O O . ARG A 1 116 ? 7.390 9.774 -3.393 1.00 97.00 116 ARG A O 1
ATOM 885 N N . TRP A 1 117 ? 7.298 8.287 -5.079 1.00 97.56 117 TRP A N 1
ATOM 886 C CA . TRP A 1 117 ? 6.039 7.687 -4.660 1.00 97.56 117 TRP A CA 1
ATOM 887 C C . TRP A 1 117 ? 6.137 7.085 -3.250 1.00 97.56 117 TRP A C 1
ATOM 889 O O . TRP A 1 117 ? 5.242 7.311 -2.444 1.00 97.56 117 TRP A O 1
ATOM 899 N N . HIS A 1 118 ? 7.217 6.364 -2.927 1.00 98.19 118 HIS A N 1
ATOM 900 C CA . HIS A 1 118 ? 7.434 5.785 -1.593 1.00 98.19 118 HIS A CA 1
ATOM 901 C C . HIS A 1 118 ? 7.508 6.858 -0.502 1.00 98.19 118 HIS A C 1
ATOM 903 O O . HIS A 1 118 ? 6.826 6.738 0.520 1.00 98.19 118 HIS A O 1
ATOM 909 N N . ASP A 1 119 ? 8.258 7.934 -0.748 1.00 96.94 119 ASP A N 1
ATOM 910 C CA . ASP A 1 119 ? 8.411 9.037 0.203 1.00 96.94 119 ASP A CA 1
ATOM 911 C C . ASP A 1 119 ? 7.059 9.719 0.494 1.00 96.94 119 ASP A C 1
ATOM 913 O O . ASP A 1 119 ? 6.700 9.938 1.657 1.00 96.94 119 ASP A O 1
ATOM 917 N N . GLU A 1 120 ? 6.280 10.007 -0.555 1.00 95.56 120 GLU A N 1
ATOM 918 C CA . GLU A 1 120 ? 4.956 10.636 -0.462 1.00 95.56 120 GLU A CA 1
ATOM 919 C C . GLU A 1 120 ? 3.919 9.704 0.181 1.00 95.56 120 GLU A C 1
ATOM 921 O O . GLU A 1 120 ? 3.223 10.100 1.120 1.00 95.56 120 GLU A O 1
ATOM 926 N N . ALA A 1 121 ? 3.865 8.440 -0.248 1.00 96.19 121 ALA A N 1
ATOM 927 C CA . ALA A 1 121 ? 2.980 7.429 0.322 1.00 96.19 121 ALA A CA 1
ATOM 928 C C 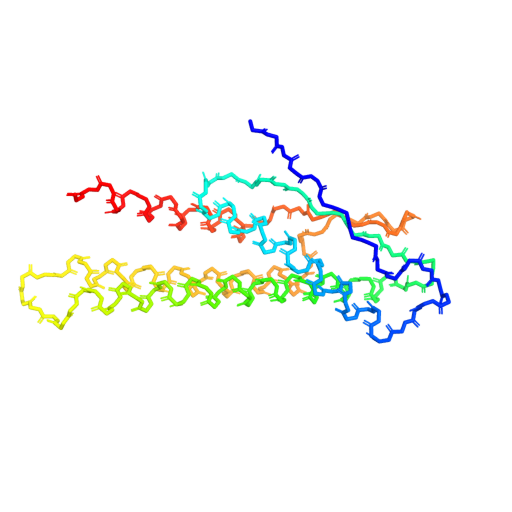. ALA A 1 121 ? 3.256 7.209 1.815 1.00 96.19 121 ALA A C 1
ATOM 930 O O . ALA A 1 121 ? 2.324 7.061 2.605 1.00 96.19 121 ALA A O 1
ATOM 931 N N . GLY A 1 122 ? 4.526 7.260 2.226 1.00 96.00 122 GLY A N 1
ATOM 932 C CA . GLY A 1 122 ? 4.911 7.201 3.632 1.00 96.00 122 GLY A CA 1
ATOM 933 C C . GLY A 1 122 ? 4.396 8.392 4.449 1.00 96.00 122 GLY A C 1
ATOM 934 O O . GLY A 1 122 ? 4.053 8.231 5.622 1.00 96.00 122 GLY A O 1
ATOM 935 N N . VAL A 1 123 ? 4.314 9.595 3.868 1.00 95.75 123 VAL A N 1
ATOM 936 C CA . VAL A 1 123 ? 3.709 10.762 4.539 1.00 95.75 123 VAL A CA 1
ATOM 937 C C . VAL A 1 123 ? 2.203 10.562 4.717 1.00 95.75 123 VAL A C 1
ATOM 939 O O . VAL A 1 123 ? 1.690 10.774 5.821 1.00 95.75 123 VAL A O 1
ATOM 942 N N . GLU A 1 124 ? 1.497 10.112 3.679 1.00 94.56 124 GLU A N 1
ATOM 943 C CA . GLU A 1 124 ? 0.061 9.820 3.776 1.00 94.56 124 GLU A CA 1
ATOM 944 C C . GLU A 1 124 ? -0.222 8.752 4.844 1.00 94.56 124 GLU A C 1
ATOM 946 O O . GLU A 1 124 ? -1.032 8.978 5.747 1.00 94.56 124 GLU A O 1
ATOM 951 N N . ALA A 1 125 ? 0.533 7.650 4.821 1.00 94.56 125 ALA A N 1
ATOM 952 C CA . ALA A 1 125 ? 0.407 6.559 5.782 1.00 94.56 125 ALA A CA 1
ATOM 953 C C . ALA A 1 125 ? 0.644 7.018 7.232 1.00 94.56 125 ALA A C 1
ATOM 955 O O . ALA A 1 125 ? -0.074 6.615 8.145 1.00 94.56 125 ALA A O 1
ATOM 956 N N . ARG A 1 126 ? 1.624 7.903 7.476 1.00 92.50 126 ARG A N 1
ATOM 957 C CA . ARG A 1 126 ? 1.892 8.447 8.823 1.00 92.50 126 ARG A CA 1
ATOM 958 C C . ARG A 1 126 ? 0.811 9.405 9.310 1.00 92.50 126 ARG A C 1
ATOM 960 O O . ARG A 1 126 ? 0.521 9.441 10.505 1.00 92.50 126 ARG A O 1
ATOM 967 N N . THR A 1 127 ? 0.235 10.193 8.410 1.00 91.06 127 THR A N 1
ATOM 968 C CA . THR A 1 127 ? -0.837 11.133 8.760 1.00 91.06 127 THR A CA 1
ATOM 969 C C . THR A 1 127 ? -2.163 10.403 8.994 1.00 91.06 127 THR A C 1
ATOM 971 O O . THR A 1 127 ? -2.904 10.774 9.908 1.00 91.06 127 THR A O 1
ATOM 974 N N . GLY A 1 128 ? -2.405 9.295 8.284 1.00 89.44 128 GLY A N 1
ATOM 975 C CA . GLY A 1 128 ? -3.635 8.501 8.365 1.00 89.44 128 GLY A CA 1
ATOM 976 C C . GLY A 1 128 ? -4.792 9.113 7.572 1.00 89.44 128 GLY A C 1
ATOM 977 O O . GLY A 1 128 ? -5.951 8.819 7.847 1.00 89.44 128 GLY A O 1
ATOM 978 N N . ILE A 1 129 ? -4.491 9.983 6.601 1.00 91.31 129 ILE A N 1
ATOM 979 C CA . ILE A 1 129 ? -5.494 10.713 5.805 1.00 91.31 129 ILE A CA 1
ATOM 980 C C . ILE A 1 129 ? -6.304 9.810 4.863 1.00 91.31 129 ILE A C 1
ATOM 982 O O . ILE A 1 129 ? -7.347 10.227 4.356 1.00 91.31 129 ILE A O 1
ATOM 986 N N . ASN A 1 130 ? -5.838 8.581 4.639 1.00 94.75 130 ASN A N 1
ATOM 987 C CA . ASN A 1 130 ? -6.444 7.615 3.730 1.00 94.75 130 ASN A CA 1
ATOM 988 C C . ASN A 1 130 ? -7.512 6.743 4.406 1.00 94.75 130 ASN A C 1
ATOM 990 O O . ASN A 1 130 ? -7.911 5.721 3.854 1.00 94.75 130 ASN A O 1
ATOM 994 N N . TRP A 1 131 ? -8.017 7.140 5.577 1.00 95.00 131 TRP A N 1
ATOM 995 C CA . TRP A 1 131 ? -9.094 6.432 6.266 1.00 95.00 131 TRP A CA 1
ATOM 996 C C . TRP A 1 131 ? -10.309 7.326 6.480 1.00 95.00 131 TRP A C 1
ATOM 998 O O . TRP A 1 131 ? -10.224 8.456 6.953 1.00 95.00 131 TRP A O 1
ATOM 1008 N N . SER A 1 132 ? -11.477 6.786 6.146 1.00 95.38 132 SER A N 1
ATOM 1009 C CA . SER A 1 132 ? -12.756 7.286 6.633 1.00 95.38 132 SER A CA 1
ATOM 1010 C C . SER A 1 132 ? -13.095 6.559 7.927 1.00 95.38 132 SER A C 1
ATOM 1012 O O . SER A 1 132 ? -13.117 5.326 7.945 1.00 95.38 132 SER A O 1
ATOM 1014 N N . HIS A 1 133 ? -13.348 7.324 8.987 1.00 95.12 133 HIS A N 1
ATOM 1015 C CA . HIS A 1 133 ? -13.563 6.792 10.325 1.00 95.12 133 HIS A CA 1
ATOM 1016 C C . HIS A 1 133 ? -15.043 6.788 10.705 1.00 95.12 133 HIS A C 1
ATOM 1018 O O . HIS A 1 133 ? -15.681 7.841 10.728 1.00 95.12 133 HIS A O 1
ATOM 1024 N N . ASP A 1 134 ? -15.558 5.622 11.086 1.00 94.38 134 ASP A N 1
ATOM 1025 C CA . ASP A 1 134 ? -16.806 5.479 11.827 1.00 94.38 134 ASP A CA 1
ATOM 1026 C C . ASP A 1 134 ? -16.480 4.995 13.241 1.00 94.38 134 ASP A C 1
ATOM 1028 O O . ASP A 1 134 ? -16.405 3.799 13.528 1.00 94.38 134 ASP A O 1
ATOM 1032 N N . TRP A 1 135 ? -16.261 5.958 14.136 1.00 91.94 135 TRP A N 1
ATOM 1033 C CA . TRP A 1 135 ? -15.930 5.691 15.535 1.00 91.94 135 TRP A CA 1
ATOM 1034 C C . TRP A 1 135 ? -17.068 5.012 16.296 1.00 91.94 135 TRP A C 1
ATOM 1036 O O . TRP A 1 135 ? -16.805 4.277 17.246 1.00 91.94 135 TRP A O 1
ATOM 1046 N N . SER A 1 136 ? -18.318 5.233 15.875 1.00 89.88 136 SER A N 1
ATOM 1047 C CA . SER A 1 136 ? -19.488 4.640 16.523 1.00 89.88 136 SER A CA 1
ATOM 1048 C C . SER A 1 136 ? -19.591 3.146 16.222 1.00 89.88 136 SER A C 1
ATOM 1050 O O . SER A 1 136 ? -19.791 2.343 17.132 1.00 89.88 136 SER A O 1
ATOM 1052 N N . ALA A 1 137 ? -19.354 2.766 14.964 1.00 89.25 137 ALA A N 1
ATOM 1053 C CA . ALA A 1 137 ? -19.321 1.376 14.524 1.00 89.25 137 ALA A CA 1
ATOM 1054 C C . ALA A 1 137 ? -17.935 0.723 14.671 1.00 89.25 137 ALA A C 1
ATOM 1056 O O . ALA A 1 137 ? -17.788 -0.457 14.357 1.00 89.25 137 ALA A O 1
ATOM 1057 N N . ARG A 1 138 ? -16.914 1.479 15.110 1.00 91.56 138 ARG A N 1
ATOM 1058 C CA . ARG A 1 138 ? -15.495 1.068 15.148 1.00 91.56 138 ARG A CA 1
ATOM 1059 C C . ARG A 1 138 ? -15.021 0.467 13.825 1.00 91.56 138 ARG A C 1
ATOM 1061 O O . ARG A 1 138 ? -14.282 -0.520 13.790 1.00 91.56 138 ARG A O 1
ATOM 1068 N N . SER A 1 139 ? -15.480 1.068 12.735 1.00 94.38 139 SER A N 1
ATOM 1069 C CA . SER A 1 139 ? -15.206 0.611 11.383 1.00 94.38 139 SER A CA 1
ATOM 1070 C C . SER A 1 139 ? -14.523 1.713 10.594 1.00 94.38 139 SER A C 1
ATOM 1072 O O . SER A 1 139 ? -14.876 2.886 10.701 1.00 94.38 139 SER A O 1
ATOM 1074 N N . HIS A 1 140 ? -13.524 1.340 9.804 1.00 96.31 140 HIS A N 1
ATOM 1075 C CA . HIS A 1 140 ? -12.709 2.287 9.055 1.00 96.31 140 HIS A CA 1
ATOM 1076 C C . HIS A 1 140 ? -12.574 1.808 7.631 1.00 96.31 140 HIS A C 1
ATOM 1078 O O . HIS A 1 140 ? -12.229 0.654 7.389 1.00 96.31 140 HIS A O 1
ATOM 1084 N N . THR A 1 141 ? -12.873 2.682 6.680 1.00 95.81 141 THR A N 1
ATOM 1085 C CA . THR A 1 141 ? -12.805 2.344 5.257 1.00 95.81 141 THR A CA 1
ATOM 1086 C C . THR A 1 141 ? -11.637 3.079 4.626 1.00 95.81 141 THR A C 1
ATOM 1088 O O . THR A 1 141 ? -11.537 4.301 4.751 1.00 95.81 141 THR A O 1
ATOM 1091 N N . TYR A 1 142 ? -10.764 2.337 3.950 1.00 94.75 142 TYR A N 1
ATOM 1092 C CA . TYR A 1 142 ? -9.666 2.909 3.189 1.00 94.75 142 TYR A CA 1
ATOM 1093 C C . TYR A 1 142 ? -10.217 3.751 2.035 1.00 94.75 142 TYR A C 1
ATOM 1095 O O . TYR A 1 142 ? -11.115 3.326 1.301 1.00 94.75 142 TYR A O 1
ATOM 1103 N N . LYS A 1 143 ? -9.661 4.946 1.868 1.00 90.81 143 LYS A N 1
ATOM 1104 C CA . LYS A 1 143 ? -9.983 5.902 0.816 1.00 90.81 143 LYS A CA 1
ATOM 1105 C C . LYS A 1 143 ? -8.715 6.184 0.002 1.00 90.81 143 LYS A C 1
ATOM 1107 O O . LYS A 1 143 ? -7.728 6.621 0.586 1.00 90.81 143 LYS A O 1
ATOM 1112 N N . PRO A 1 144 ? -8.756 6.037 -1.334 1.00 85.75 144 PRO A N 1
ATOM 1113 C CA . PRO A 1 144 ? -7.632 6.366 -2.207 1.00 85.75 144 PRO A CA 1
ATOM 1114 C C . PRO A 1 144 ? -7.058 7.780 -2.005 1.00 85.75 144 PRO A C 1
ATOM 1116 O O . PRO A 1 144 ? -7.726 8.788 -2.277 1.00 85.75 144 PRO A O 1
ATOM 1119 N N . GLY A 1 145 ? -5.793 7.832 -1.586 1.00 88.94 145 GLY A N 1
ATOM 1120 C CA . GLY A 1 145 ? -4.971 9.039 -1.486 1.00 88.94 145 GLY A CA 1
ATOM 1121 C C . GLY A 1 145 ? -4.341 9.472 -2.812 1.00 88.94 145 GLY A C 1
ATOM 1122 O O . GLY A 1 145 ? -4.672 8.948 -3.882 1.00 88.94 145 GLY A O 1
ATOM 1123 N N . GLN A 1 146 ? -3.439 10.457 -2.761 1.00 91.50 146 GLN A N 1
ATOM 1124 C CA . GLN A 1 146 ? -2.645 10.859 -3.927 1.00 91.50 146 GLN A CA 1
ATOM 1125 C C . GLN A 1 146 ? -1.637 9.768 -4.290 1.00 91.50 146 GLN A C 1
ATOM 1127 O O . GLN A 1 146 ? -1.473 9.477 -5.474 1.00 91.50 146 GLN A O 1
ATOM 1132 N N . ALA A 1 147 ? -1.066 9.094 -3.291 1.00 90.38 147 ALA A N 1
ATOM 1133 C CA . ALA A 1 147 ? -0.119 8.004 -3.496 1.00 90.38 147 ALA A CA 1
ATOM 1134 C C . ALA A 1 147 ? -0.667 6.882 -4.391 1.00 90.38 147 ALA A C 1
ATOM 1136 O O . ALA A 1 147 ? 0.050 6.384 -5.256 1.00 90.38 147 ALA A O 1
ATOM 1137 N N . LEU A 1 148 ? -1.938 6.494 -4.228 1.00 90.44 148 LEU A N 1
ATOM 1138 C CA . LEU A 1 148 ? -2.539 5.457 -5.073 1.00 90.44 148 LEU A CA 1
ATOM 1139 C C . LEU A 1 148 ? -2.654 5.939 -6.529 1.00 90.44 148 LEU A C 1
ATOM 1141 O O . LEU A 1 148 ? -2.145 5.292 -7.436 1.00 90.44 148 LEU A O 1
ATOM 1145 N N . ARG A 1 149 ? -3.180 7.155 -6.745 1.00 90.56 149 ARG A N 1
ATOM 1146 C CA . ARG A 1 149 ? -3.261 7.765 -8.087 1.00 90.56 149 ARG A CA 1
ATOM 1147 C C . ARG A 1 149 ? -1.899 7.840 -8.774 1.00 90.56 149 ARG A C 1
ATOM 1149 O O . ARG A 1 149 ? -1.802 7.681 -9.990 1.00 90.56 149 ARG A O 1
ATOM 1156 N N . ASP A 1 150 ? -0.848 8.095 -8.010 1.00 93.00 150 ASP A N 1
ATOM 1157 C CA . ASP A 1 150 ? 0.512 8.214 -8.525 1.00 93.00 150 ASP A CA 1
ATOM 1158 C C . ASP A 1 150 ? 1.081 6.872 -8.946 1.00 93.00 150 ASP A C 1
ATOM 1160 O O . ASP A 1 150 ? 1.738 6.781 -9.985 1.00 93.00 150 ASP A O 1
ATOM 1164 N N . LEU A 1 151 ? 0.721 5.819 -8.223 1.00 92.94 151 LEU A N 1
ATOM 1165 C CA . LEU A 1 151 ? 1.052 4.452 -8.574 1.00 92.94 151 LEU A CA 1
ATOM 1166 C C . LEU A 1 151 ? 0.435 4.041 -9.922 1.00 92.94 151 LEU A C 1
ATOM 1168 O O . LEU A 1 151 ? 1.156 3.539 -10.789 1.00 92.94 151 LEU A O 1
ATOM 1172 N N . ALA A 1 152 ? -0.843 4.358 -10.165 1.00 92.12 152 ALA A N 1
ATOM 1173 C CA . ALA A 1 152 ? -1.466 4.180 -11.482 1.00 92.12 152 ALA A CA 1
ATOM 1174 C C . ALA A 1 152 ? -0.749 4.971 -12.588 1.00 92.12 152 ALA A C 1
ATOM 1176 O O . ALA A 1 152 ? -0.576 4.474 -13.705 1.00 92.12 152 ALA A O 1
ATOM 1177 N N . ARG A 1 153 ? -0.297 6.204 -12.307 1.00 92.44 153 ARG A N 1
ATOM 1178 C CA . ARG A 1 153 ? 0.469 7.010 -13.281 1.00 92.44 153 ARG A CA 1
ATOM 1179 C C . ARG A 1 153 ? 1.798 6.343 -13.637 1.00 92.44 153 ARG A C 1
ATOM 1181 O O . ARG A 1 153 ? 2.146 6.310 -14.818 1.00 92.44 153 ARG A O 1
ATOM 1188 N N . ILE A 1 154 ? 2.515 5.802 -12.651 1.00 93.56 154 ILE A N 1
ATOM 1189 C CA . ILE A 1 154 ? 3.764 5.056 -12.872 1.00 93.56 154 ILE A CA 1
ATOM 1190 C C . ILE A 1 154 ? 3.485 3.810 -13.726 1.00 93.56 154 ILE A C 1
ATOM 1192 O O . ILE A 1 154 ? 4.146 3.607 -14.747 1.00 93.56 154 ILE A O 1
ATOM 1196 N N . GLY A 1 155 ? 2.468 3.022 -13.369 1.00 91.06 155 GLY A N 1
ATOM 1197 C CA . GLY A 1 155 ? 2.088 1.813 -14.101 1.00 91.06 155 GLY A CA 1
ATOM 1198 C C . GLY A 1 155 ? 1.636 2.070 -15.542 1.00 91.06 155 GLY A C 1
ATOM 1199 O O . GLY A 1 155 ? 2.008 1.341 -16.461 1.00 91.06 155 GLY A O 1
ATOM 1200 N N . ASN A 1 156 ? 0.897 3.151 -15.793 1.00 88.56 156 ASN A N 1
ATOM 1201 C CA . ASN A 1 156 ? 0.465 3.505 -17.147 1.00 88.56 156 ASN A CA 1
ATOM 1202 C C . ASN A 1 156 ? 1.620 3.986 -18.031 1.00 88.56 156 ASN A C 1
ATOM 1204 O O . ASN A 1 156 ? 1.710 3.567 -19.186 1.00 88.56 156 ASN A O 1
ATOM 1208 N N . ARG A 1 157 ? 2.536 4.803 -17.493 1.00 86.31 157 ARG A N 1
ATOM 1209 C CA . ARG A 1 157 ? 3.763 5.187 -18.215 1.00 86.31 157 ARG A CA 1
ATOM 1210 C C . ARG A 1 157 ? 4.593 3.961 -18.572 1.00 86.31 157 ARG A C 1
ATOM 1212 O O . ARG A 1 157 ? 5.078 3.860 -19.692 1.00 86.31 157 ARG A O 1
ATOM 1219 N N . ASN A 1 158 ? 4.678 3.003 -17.650 1.00 79.25 158 ASN A N 1
ATOM 1220 C CA . ASN A 1 158 ? 5.386 1.753 -17.877 1.00 79.25 158 ASN A CA 1
ATOM 1221 C C . ASN A 1 158 ? 4.836 0.966 -19.083 1.00 79.25 158 ASN A C 1
ATOM 1223 O O . ASN A 1 158 ? 5.592 0.547 -19.960 1.00 79.25 158 ASN A O 1
ATOM 1227 N N . LYS A 1 159 ? 3.512 0.810 -19.173 1.00 81.38 159 LYS A N 1
ATOM 1228 C CA . LYS A 1 159 ? 2.876 0.126 -20.312 1.00 81.38 159 LYS A CA 1
ATOM 1229 C C . LYS A 1 159 ? 3.133 0.844 -21.634 1.00 81.38 159 LYS A C 1
ATOM 1231 O O . LYS A 1 159 ? 3.366 0.189 -22.644 1.00 81.38 159 LYS A O 1
ATOM 1236 N N . GLN A 1 160 ? 3.104 2.177 -21.627 1.00 76.56 160 GLN A N 1
ATOM 1237 C CA . GLN A 1 160 ? 3.379 2.978 -22.822 1.00 76.56 160 GLN A CA 1
ATOM 1238 C C . GLN A 1 160 ? 4.813 2.782 -23.319 1.00 76.56 160 GLN A C 1
ATOM 1240 O O . GLN A 1 160 ? 5.009 2.624 -24.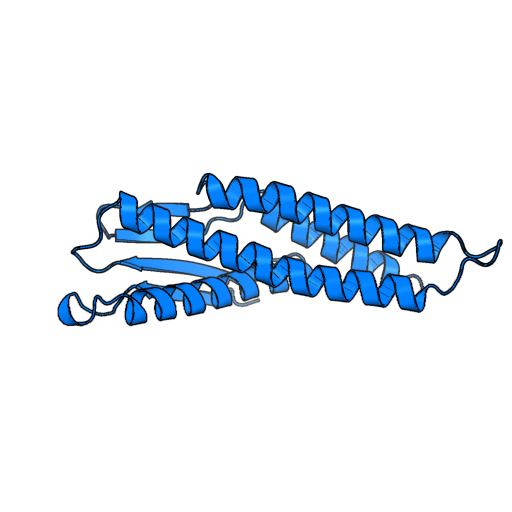519 1.00 76.56 160 GLN A O 1
ATOM 1245 N N . THR A 1 161 ? 5.797 2.718 -22.416 1.00 68.25 161 THR A N 1
ATOM 1246 C CA . THR A 1 161 ? 7.189 2.417 -22.786 1.00 68.25 161 THR A CA 1
ATOM 1247 C C . THR A 1 161 ? 7.386 0.975 -23.261 1.00 68.25 161 THR A C 1
ATOM 1249 O O . THR A 1 161 ? 8.199 0.735 -24.144 1.00 68.25 161 THR A O 1
ATOM 1252 N N . ALA A 1 162 ? 6.629 0.012 -22.722 1.00 63.97 162 ALA A N 1
ATOM 1253 C CA . ALA A 1 162 ? 6.734 -1.396 -23.113 1.00 63.97 162 ALA A CA 1
ATOM 1254 C C . ALA A 1 162 ? 6.074 -1.710 -24.470 1.00 63.97 162 ALA A C 1
ATOM 1256 O O . ALA A 1 162 ? 6.510 -2.629 -25.151 1.00 63.97 162 ALA A O 1
ATOM 1257 N N . GLY A 1 163 ? 5.036 -0.964 -24.870 1.00 57.44 163 GLY A N 1
ATOM 1258 C CA . GLY A 1 163 ? 4.322 -1.158 -26.141 1.00 57.44 163 GLY A CA 1
ATOM 1259 C C . GLY A 1 163 ? 4.909 -0.415 -27.350 1.00 57.44 163 GLY A C 1
ATOM 1260 O O . GLY A 1 163 ? 4.299 -0.435 -28.414 1.00 57.44 163 GLY A O 1
ATOM 1261 N N . GLN A 1 164 ? 6.040 0.281 -27.188 1.00 47.81 164 GLN A N 1
ATOM 1262 C CA . GLN A 1 164 ? 6.750 0.997 -28.263 1.00 47.81 164 GLN A CA 1
ATOM 1263 C C . GLN A 1 164 ? 7.938 0.208 -28.851 1.00 47.81 164 GLN A C 1
ATOM 1265 O O . GLN A 1 164 ? 8.685 0.751 -29.666 1.00 47.81 164 GLN A O 1
ATOM 1270 N N . HIS A 1 165 ? 8.097 -1.060 -28.465 1.00 37.91 165 HIS A N 1
ATOM 1271 C CA . HIS A 1 165 ? 9.093 -2.005 -28.979 1.00 37.91 165 HIS A CA 1
ATOM 1272 C C . HIS A 1 165 ? 8.409 -3.187 -29.668 1.00 37.91 165 HIS A C 1
ATOM 1274 O O . HIS A 1 165 ? 9.021 -3.722 -30.619 1.00 37.91 165 HIS A O 1
#

pLDDT: mean 86.79, std 12.81, range [37.91, 98.31]

Sequence (165 aa):
MASLTFAVSVCLDDFEYSIACRQRSSLEAAHRLEQIYLDDYATGSPAGSLRIWFAVKAEPSEQTTFLREVENRTVEAVFRKLKEEAAARMAAAGPSSATGGSAADAAREFAQAVQRWHDEAGVEARTGINWSHDWSARSHTYKPGQALRDLARIGNRNKQTAGQH

Foldseek 3Di:
DAADEAEAEQAPEPVRDDPVSNVVSLVVLLVVVLQQLVCCLQPVHRSYKYKYAYYPPQDPVNLLVSQLSSQLSNLVVNLVVQLVVLVVQCVVQDDDDVVRPPSNVVSVVLNVLSVVLSVVSNVCSVVVVQWDDDPVRRMIMGHDDVSSSSSNVSSVVVVVVVVVD

Radius of gyration: 18.53 Å; chains: 1; bounding box: 47×24×54 Å

Secondary structure (DSSP, 8-state):
-PPEEEEEEESSSGGG-SHHHHHHHHHHHHHHHHHHHHHHHHHSS--EEEEEEE-TT--HHHHHHHHHHHHHHHHHHHHHHHHHHHHHHHHHT-S--TT-HHHHHHHHHHHHHHHHHHHHHHHHHHHTTTEEEETTTTEEEE---HHHHHHHHHHHHHHHHHTT-